Protein AF-A0A2U9NLX5-F1 (afdb_monomer_lite)

Structure (mmCIF, N/CA/C/O backbone):
data_AF-A0A2U9NLX5-F1
#
_entry.id   AF-A0A2U9NLX5-F1
#
loop_
_atom_site.group_PDB
_atom_site.id
_atom_site.type_symbol
_atom_site.label_atom_id
_atom_site.label_alt_id
_atom_site.label_comp_id
_atom_site.label_asym_id
_atom_site.label_entity_id
_atom_site.label_seq_id
_atom_site.pdbx_PDB_ins_code
_atom_site.Cartn_x
_atom_site.Cartn_y
_atom_site.Cartn_z
_atom_site.occupancy
_atom_site.B_iso_or_equiv
_atom_site.auth_seq_id
_atom_site.auth_comp_id
_atom_site.auth_asym_id
_atom_site.auth_atom_id
_atom_site.pdbx_PDB_model_num
ATOM 1 N N . MET A 1 1 ? 4.136 19.224 58.987 1.00 74.50 1 MET A N 1
ATOM 2 C CA . MET A 1 1 ? 4.235 19.014 57.523 1.00 74.50 1 MET A CA 1
ATOM 3 C C . MET A 1 1 ? 3.955 17.576 57.083 1.00 74.50 1 MET A C 1
ATOM 5 O O . MET A 1 1 ? 3.186 17.414 56.150 1.00 74.50 1 MET A O 1
ATOM 9 N N . ILE A 1 2 ? 4.504 16.534 57.727 1.00 90.69 2 ILE A N 1
ATOM 10 C CA . ILE A 1 2 ? 4.291 15.133 57.286 1.00 90.69 2 ILE A CA 1
ATOM 11 C C . ILE A 1 2 ? 2.804 14.709 57.317 1.00 90.69 2 ILE A C 1
ATOM 13 O O . ILE A 1 2 ? 2.331 14.104 56.360 1.00 90.69 2 ILE A O 1
ATOM 17 N N . GLN A 1 3 ? 2.051 15.088 58.358 1.00 91.25 3 GLN A N 1
ATOM 18 C CA . GLN A 1 3 ? 0.616 14.767 58.479 1.00 91.25 3 GLN A CA 1
ATOM 19 C C . GLN A 1 3 ? -0.244 15.372 57.359 1.00 91.25 3 GLN A C 1
ATOM 21 O O . GLN A 1 3 ? -1.016 14.657 56.729 1.00 91.25 3 GLN A O 1
ATOM 26 N N . GLN A 1 4 ? -0.048 16.653 57.032 1.00 90.88 4 GLN A N 1
ATOM 27 C CA . GLN A 1 4 ? -0.796 17.323 55.956 1.00 90.88 4 GLN A CA 1
ATOM 28 C C . GLN A 1 4 ? -0.589 16.643 54.594 1.00 90.88 4 GLN A C 1
ATOM 30 O O . GLN A 1 4 ? -1.494 16.572 53.766 1.00 90.88 4 GLN A O 1
ATOM 35 N N . LEU A 1 5 ? 0.611 16.104 54.364 1.00 93.75 5 LEU A N 1
ATOM 36 C CA . LEU A 1 5 ? 0.938 15.407 53.126 1.00 93.75 5 LEU A CA 1
ATOM 37 C C . LEU A 1 5 ? 0.268 14.023 53.046 1.00 93.75 5 LEU A C 1
ATOM 39 O O . LEU A 1 5 ? -0.105 13.583 51.958 1.00 93.75 5 LEU A O 1
ATOM 43 N N . GLN A 1 6 ? 0.075 13.349 54.184 1.00 94.19 6 GLN A N 1
ATOM 44 C CA . GLN A 1 6 ? -0.712 12.113 54.269 1.00 94.19 6 GLN A CA 1
ATOM 45 C C . GLN A 1 6 ? -2.205 12.370 54.048 1.00 94.19 6 GLN A C 1
ATOM 47 O O . GLN A 1 6 ? -2.827 11.652 53.268 1.00 94.19 6 GLN A O 1
ATOM 52 N N . GLU A 1 7 ? -2.761 13.415 54.659 1.00 94.81 7 GLU A N 1
ATOM 53 C CA . GLU A 1 7 ? -4.166 13.803 54.477 1.00 94.81 7 GLU A CA 1
ATOM 54 C C . GLU A 1 7 ? -4.475 14.135 53.015 1.00 94.81 7 GLU A C 1
ATOM 56 O O . GLU A 1 7 ? -5.469 13.658 52.466 1.00 94.81 7 GLU A O 1
ATOM 61 N N . LEU A 1 8 ? -3.581 14.870 52.344 1.00 95.31 8 LEU A N 1
ATOM 62 C CA . LEU A 1 8 ? -3.716 15.168 50.920 1.00 95.31 8 LEU A CA 1
ATOM 63 C C . LEU A 1 8 ? -3.719 13.887 50.073 1.00 95.31 8 LEU A C 1
ATOM 65 O O . LEU A 1 8 ? -4.578 13.720 49.209 1.00 95.31 8 LEU A O 1
ATOM 69 N N . ARG A 1 9 ? -2.791 12.955 50.331 1.00 93.38 9 ARG A N 1
ATOM 70 C CA . ARG A 1 9 ? -2.742 11.664 49.621 1.00 93.38 9 ARG A CA 1
ATOM 71 C C . ARG A 1 9 ? -4.020 10.858 49.832 1.00 93.38 9 ARG A C 1
ATOM 73 O O . ARG A 1 9 ? -4.542 10.300 48.868 1.00 93.38 9 ARG A O 1
ATOM 80 N N . GLN A 1 10 ? -4.547 10.843 51.055 1.00 95.88 10 GLN A N 1
ATOM 81 C CA . GLN A 1 10 ? -5.803 10.170 51.372 1.00 95.88 10 GLN A CA 1
ATOM 82 C C . GLN A 1 10 ? -6.979 10.815 50.629 1.00 95.88 10 GLN A C 1
ATOM 84 O O . GLN A 1 10 ? -7.810 10.112 50.057 1.00 95.88 10 GLN A O 1
ATOM 89 N N . HIS A 1 11 ? -7.025 12.147 50.563 1.00 94.69 11 HIS A N 1
ATOM 90 C CA . HIS A 1 11 ? -8.049 12.868 49.813 1.00 94.69 11 HIS A CA 1
ATOM 91 C C . HIS A 1 11 ? -7.993 12.584 48.313 1.00 94.69 11 HIS A C 1
ATOM 93 O O . HIS A 1 11 ? -9.040 12.370 47.701 1.00 94.69 11 HIS A O 1
ATOM 99 N N . VAL A 1 12 ? -6.798 12.534 47.722 1.00 95.31 12 VAL A N 1
ATOM 100 C CA . VAL A 1 12 ? -6.618 12.190 46.304 1.00 95.31 12 VAL A CA 1
ATOM 101 C C . VAL A 1 12 ? -7.055 10.748 46.038 1.00 95.31 12 VAL A C 1
ATOM 103 O O . VAL A 1 12 ? -7.790 10.503 45.082 1.00 95.31 12 VAL A O 1
ATOM 106 N N . ALA A 1 13 ? -6.679 9.802 46.904 1.00 94.44 13 ALA A N 1
ATOM 107 C CA . ALA A 1 13 ? -7.096 8.405 46.789 1.00 94.44 13 ALA A CA 1
ATOM 108 C C . ALA A 1 13 ? -8.625 8.251 46.882 1.00 94.44 13 ALA A C 1
ATOM 110 O O . ALA A 1 13 ? -9.232 7.624 46.015 1.00 94.44 13 ALA A O 1
ATOM 111 N N . ASN A 1 14 ? -9.252 8.900 47.868 1.00 96.62 14 ASN A N 1
ATOM 112 C CA . ASN A 1 14 ? -10.704 8.879 48.069 1.00 96.62 14 ASN A CA 1
ATOM 113 C C . ASN A 1 14 ? -11.469 9.572 46.931 1.00 96.62 14 ASN A C 1
ATOM 115 O O . ASN A 1 14 ? -12.577 9.174 46.580 1.00 96.62 14 ASN A O 1
ATOM 119 N N . SER A 1 15 ? -10.901 10.636 46.359 1.00 95.94 15 SER A N 1
ATOM 120 C CA . SER A 1 15 ? -11.511 11.324 45.217 1.00 95.94 15 SER A CA 1
ATOM 121 C C . SER A 1 15 ? -11.453 10.445 43.971 1.00 95.94 15 SER A C 1
ATOM 123 O O . SER A 1 15 ? -12.435 10.358 43.239 1.00 95.94 15 SER A O 1
ATOM 125 N N . ARG A 1 16 ? -10.337 9.733 43.763 1.00 93.00 16 ARG A N 1
ATOM 126 C CA . ARG A 1 16 ? -10.172 8.796 42.648 1.00 93.00 16 ARG A CA 1
ATOM 127 C C . ARG A 1 16 ? -11.162 7.634 42.716 1.00 93.00 16 ARG A C 1
ATOM 129 O O . ARG A 1 16 ? -11.742 7.305 41.686 1.00 93.00 16 ARG A O 1
ATOM 136 N N . THR A 1 17 ? -11.372 7.032 43.888 1.00 93.31 17 THR A N 1
ATOM 137 C CA . THR A 1 17 ? -12.361 5.951 44.050 1.00 93.31 17 THR A CA 1
ATOM 138 C C . THR A 1 17 ? -13.774 6.454 43.791 1.00 93.31 17 THR A C 1
ATOM 140 O O . THR A 1 17 ? -14.456 5.904 42.937 1.00 93.31 17 THR A O 1
ATOM 143 N N . ARG A 1 18 ? -14.170 7.585 44.390 1.00 94.88 18 ARG A N 1
ATOM 144 C CA . ARG A 1 18 ? -15.491 8.191 44.143 1.00 94.88 18 ARG A CA 1
ATOM 145 C C . ARG A 1 18 ? -15.739 8.506 42.675 1.00 94.88 18 ARG A C 1
ATOM 147 O O . ARG A 1 18 ? -16.864 8.363 42.209 1.00 94.88 18 ARG A O 1
ATOM 154 N N . TRP A 1 19 ? -14.719 8.980 41.961 1.00 93.75 19 TRP A N 1
ATOM 155 C CA . TRP A 1 19 ? -14.849 9.304 40.544 1.00 93.75 19 TRP A CA 1
ATOM 156 C C . TRP A 1 19 ? -14.972 8.044 39.685 1.00 93.75 19 TRP A C 1
ATOM 158 O O . TRP A 1 19 ? -15.805 8.016 38.782 1.00 93.75 19 TRP A O 1
ATOM 168 N N . LYS A 1 20 ? -14.218 6.989 40.018 1.00 90.31 20 LYS A N 1
ATOM 169 C CA . LYS A 1 20 ? -14.348 5.666 39.400 1.00 90.31 20 LYS A CA 1
ATOM 170 C C . LYS A 1 20 ? -15.752 5.091 39.614 1.00 90.31 20 LYS A C 1
ATOM 172 O O . LYS A 1 20 ? -16.401 4.758 38.633 1.00 90.31 20 LYS A O 1
ATOM 177 N N . ASP A 1 21 ? -16.249 5.067 40.847 1.00 93.31 21 ASP A N 1
ATOM 178 C CA . ASP A 1 21 ? -17.564 4.498 41.171 1.00 93.31 21 ASP A CA 1
ATOM 179 C C . ASP A 1 21 ? -18.699 5.265 40.470 1.00 93.31 21 ASP A C 1
ATOM 181 O O . ASP A 1 21 ? -19.594 4.663 39.879 1.00 93.31 21 ASP A O 1
ATOM 185 N N . ASN A 1 22 ? -18.641 6.606 40.460 1.00 94.69 22 ASN A N 1
ATOM 186 C CA . ASN A 1 22 ? -19.612 7.430 39.726 1.00 94.69 22 ASN A CA 1
ATOM 187 C C . ASN A 1 22 ? -19.561 7.175 38.216 1.00 94.69 22 ASN A C 1
ATOM 189 O O . ASN A 1 22 ? -20.595 7.183 37.547 1.00 94.69 22 ASN A O 1
ATOM 193 N N . HIS A 1 23 ? -18.359 6.991 37.668 1.00 91.06 23 HIS A N 1
ATOM 194 C CA . HIS A 1 23 ? -18.191 6.665 36.261 1.00 91.06 23 HIS A CA 1
ATOM 195 C C . HIS A 1 23 ? -18.786 5.288 35.953 1.00 91.06 23 HIS A C 1
ATOM 197 O O . HIS A 1 23 ? -19.562 5.167 35.009 1.00 91.06 23 HIS A O 1
ATOM 203 N N . GLU A 1 24 ? -18.484 4.268 36.757 1.00 92.38 24 GLU A N 1
ATOM 204 C CA . GLU A 1 24 ? -19.016 2.912 36.583 1.00 92.38 24 GLU A CA 1
ATOM 205 C C . GLU A 1 24 ? -20.543 2.870 36.718 1.00 92.38 24 GLU A C 1
ATOM 207 O O . GLU A 1 24 ? -21.214 2.191 35.946 1.00 92.38 24 GLU A O 1
ATOM 212 N N . GLN A 1 25 ? -21.120 3.663 37.624 1.00 91.81 25 GLN A N 1
ATOM 213 C CA . GLN A 1 25 ? -22.570 3.767 37.783 1.00 91.81 25 GLN A CA 1
ATOM 214 C C . GLN A 1 25 ? -23.256 4.417 36.571 1.00 91.81 25 GLN A C 1
ATOM 216 O O . GLN A 1 25 ? -24.379 4.052 36.226 1.00 91.81 25 GLN A O 1
ATOM 221 N N . ARG A 1 26 ? -22.605 5.398 35.931 1.00 89.81 26 ARG A N 1
ATOM 222 C CA . ARG A 1 26 ? -23.168 6.126 34.782 1.00 89.81 26 ARG A CA 1
ATOM 223 C C . ARG A 1 26 ? -22.930 5.437 33.445 1.00 89.81 26 ARG A C 1
ATOM 225 O O . ARG A 1 26 ? -23.777 5.537 32.564 1.00 89.81 26 ARG A O 1
ATOM 232 N N . PHE A 1 27 ? -21.780 4.794 33.283 1.00 86.19 27 PHE A N 1
ATOM 233 C CA . PHE A 1 27 ? -21.291 4.313 31.990 1.00 86.19 27 PHE A CA 1
ATOM 234 C C . PHE A 1 27 ? -21.032 2.801 31.959 1.00 86.19 27 PHE A C 1
ATOM 236 O O . PHE A 1 27 ? -20.679 2.276 30.907 1.00 86.19 27 PHE A O 1
ATOM 243 N N . GLY A 1 28 ? -21.238 2.098 33.075 1.00 85.12 28 GLY A N 1
ATOM 244 C CA . GLY A 1 28 ? -20.909 0.684 33.224 1.00 85.12 28 GLY A CA 1
ATOM 245 C C . GLY A 1 28 ? -19.457 0.457 33.647 1.00 85.12 28 GLY A C 1
ATOM 246 O O . GLY A 1 28 ? -18.618 1.361 33.612 1.00 85.12 28 GLY A O 1
ATOM 247 N N . ILE A 1 29 ? -19.168 -0.774 34.074 1.00 84.31 29 ILE A N 1
ATOM 248 C CA . ILE A 1 29 ? -17.813 -1.203 34.426 1.00 84.31 29 ILE A CA 1
ATOM 249 C C . ILE A 1 29 ? -16.934 -1.040 33.186 1.00 84.31 29 ILE A C 1
ATOM 251 O O . ILE A 1 29 ? -17.263 -1.547 32.113 1.00 84.31 29 ILE A O 1
ATOM 255 N N . PHE A 1 30 ? -15.801 -0.350 33.337 1.00 69.06 30 PHE A N 1
ATOM 256 C CA . PHE A 1 30 ? -14.728 -0.415 32.352 1.00 69.06 30 PHE A CA 1
ATOM 257 C C . PHE A 1 30 ? -14.152 -1.830 32.407 1.00 69.06 30 PHE A C 1
ATOM 259 O O . PHE A 1 30 ? -13.178 -2.104 33.111 1.00 69.06 30 PHE A O 1
ATOM 266 N N . GLU A 1 31 ? -14.772 -2.760 31.689 1.00 66.94 31 GLU A N 1
ATOM 267 C CA . GLU A 1 31 ? -14.090 -3.984 31.323 1.00 66.94 31 GLU A CA 1
ATOM 268 C C . GLU A 1 31 ? -12.937 -3.544 30.431 1.00 66.94 31 GLU A C 1
ATOM 270 O O . GLU A 1 31 ? -13.125 -3.142 29.281 1.00 66.94 31 GLU A O 1
ATOM 275 N N . SER A 1 32 ? -11.728 -3.549 30.996 1.00 62.16 32 SER A N 1
ATOM 276 C CA . SER A 1 32 ? -10.495 -3.535 30.219 1.00 62.16 32 SER A CA 1
ATOM 277 C C . SER A 1 32 ? -10.495 -4.838 29.434 1.00 62.16 32 SER A C 1
ATOM 279 O O . SER A 1 32 ? -9.923 -5.837 29.865 1.00 62.16 32 SER A O 1
ATOM 281 N N . SER A 1 33 ? -11.274 -4.858 28.355 1.00 59.03 33 SER A N 1
ATOM 282 C CA . SER A 1 33 ? -11.510 -6.034 27.551 1.00 59.03 33 SER A CA 1
ATOM 283 C C . SER A 1 33 ? -10.156 -6.409 26.974 1.00 59.03 33 SER A C 1
ATOM 285 O O . SER A 1 33 ? -9.601 -5.686 26.145 1.00 59.03 33 SER A O 1
ATOM 287 N N . ASN A 1 34 ? -9.585 -7.499 27.489 1.00 61.88 34 ASN A N 1
ATOM 288 C CA . ASN A 1 34 ? -8.451 -8.181 26.885 1.00 61.88 34 ASN A CA 1
ATOM 289 C C . ASN A 1 34 ? -8.947 -8.764 25.561 1.00 61.88 34 ASN A C 1
ATOM 291 O O . ASN A 1 34 ? -9.194 -9.963 25.444 1.00 61.88 34 ASN A O 1
ATOM 295 N N . LEU A 1 35 ? -9.184 -7.896 24.583 1.00 67.81 35 LEU A N 1
ATOM 296 C CA . LEU A 1 35 ? -9.528 -8.311 23.242 1.00 67.81 35 LEU A CA 1
ATOM 297 C C . LEU A 1 35 ? -8.300 -9.006 22.685 1.00 67.81 35 LEU A C 1
ATOM 299 O O . LEU A 1 35 ? -7.197 -8.451 22.695 1.00 67.81 35 LEU A O 1
ATOM 303 N N . ALA A 1 36 ? -8.501 -10.246 22.246 1.00 73.25 36 ALA A N 1
ATOM 304 C CA . ALA A 1 36 ? -7.477 -10.970 21.523 1.00 73.25 36 ALA A CA 1
ATOM 305 C C . ALA A 1 36 ? -6.974 -10.080 20.371 1.00 73.25 36 ALA A C 1
ATOM 307 O O . ALA A 1 36 ? -7.795 -9.410 19.733 1.00 73.25 36 ALA A O 1
ATOM 308 N N . PRO A 1 37 ? -5.654 -10.039 20.114 1.00 74.88 37 PRO A N 1
ATOM 309 C CA . PRO A 1 37 ? -5.113 -9.300 18.985 1.00 74.88 37 PRO A CA 1
ATOM 310 C C . PRO A 1 37 ? -5.843 -9.734 17.714 1.00 74.88 37 PRO A C 1
ATOM 312 O O . PRO A 1 37 ? -5.798 -10.904 17.338 1.00 74.88 37 PRO A O 1
ATOM 315 N N . ILE A 1 38 ? -6.571 -8.811 17.086 1.00 81.88 38 ILE A N 1
ATOM 316 C CA . ILE A 1 38 ? -7.213 -9.102 15.809 1.00 81.88 38 ILE A CA 1
ATOM 317 C C . ILE A 1 38 ? -6.105 -9.075 14.760 1.00 81.88 38 ILE A C 1
ATOM 319 O O . ILE A 1 38 ? -5.561 -8.013 14.454 1.00 81.88 38 ILE A O 1
ATOM 323 N N . GLU A 1 39 ? -5.747 -10.245 14.240 1.00 86.88 39 GLU A N 1
ATOM 324 C CA . GLU A 1 39 ? -4.803 -10.360 13.134 1.00 86.88 39 GLU A CA 1
ATOM 325 C C . GLU A 1 39 ? -5.533 -10.117 11.810 1.00 86.88 39 GLU A C 1
ATOM 327 O O . GLU A 1 39 ? -6.504 -10.794 11.473 1.00 86.88 39 GLU A O 1
ATOM 332 N N . TYR A 1 40 ? -5.057 -9.135 11.047 1.00 88.06 40 TYR A N 1
ATOM 333 C CA . TYR A 1 40 ? -5.519 -8.878 9.686 1.00 88.06 40 TYR A CA 1
ATOM 334 C C . TYR A 1 40 ? -4.472 -9.387 8.698 1.00 88.06 40 TYR A C 1
ATOM 336 O O . TYR A 1 40 ? -3.275 -9.251 8.966 1.00 88.06 40 TYR A O 1
ATOM 344 N N . PRO A 1 41 ? -4.879 -9.912 7.528 1.00 92.25 41 PRO A N 1
ATOM 345 C CA . PRO A 1 41 ? -3.914 -10.298 6.509 1.00 92.25 41 PRO A CA 1
ATOM 346 C C . PRO A 1 41 ? -3.074 -9.081 6.071 1.00 92.25 41 PRO A C 1
ATOM 348 O O . PRO A 1 41 ? -3.560 -7.948 6.121 1.00 92.25 41 PRO A O 1
ATOM 351 N N . PRO A 1 42 ? -1.827 -9.257 5.616 1.00 94.75 42 PRO A N 1
ATOM 352 C CA . PRO A 1 42 ? -1.023 -8.145 5.108 1.00 94.75 42 PRO A CA 1
ATOM 353 C C . PRO A 1 42 ? -1.658 -7.517 3.855 1.00 94.75 42 PRO A C 1
ATOM 355 O O . PRO A 1 42 ? -2.510 -8.127 3.199 1.00 94.75 42 PRO A O 1
ATOM 358 N N . LEU A 1 43 ? -1.277 -6.280 3.522 1.00 97.00 43 LEU A N 1
ATOM 359 C CA . LEU A 1 43 ? -1.686 -5.64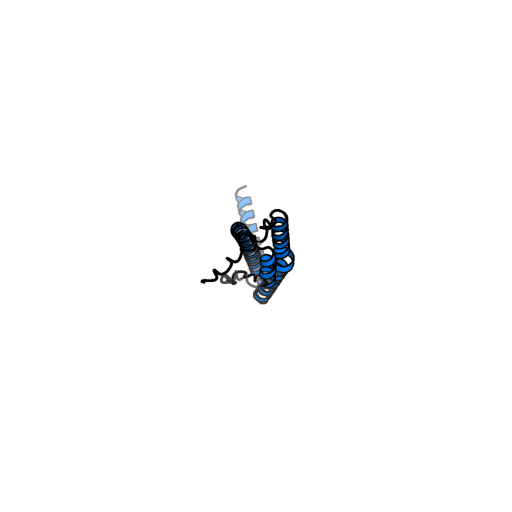5 2.266 1.00 97.00 43 LEU A CA 1
ATOM 360 C C . LEU A 1 43 ? -1.065 -6.403 1.085 1.00 97.00 43 LEU A C 1
ATOM 362 O O . LEU A 1 43 ? 0.142 -6.628 1.065 1.00 97.00 43 LEU A O 1
ATOM 366 N N . GLN A 1 44 ? -1.885 -6.764 0.101 1.00 95.75 44 GLN A N 1
ATOM 367 C CA . GLN A 1 44 ? -1.439 -7.345 -1.163 1.00 95.75 44 GLN A CA 1
ATOM 368 C C . GLN A 1 44 ? -1.890 -6.408 -2.276 1.00 95.75 44 GLN A C 1
ATOM 370 O O . GLN A 1 44 ? -3.067 -6.394 -2.628 1.00 95.75 44 GLN A O 1
ATOM 375 N N . LEU A 1 45 ? -0.968 -5.579 -2.764 1.00 97.31 45 LEU A N 1
ATOM 376 C CA . LEU A 1 45 ? -1.232 -4.710 -3.905 1.00 97.31 45 LEU A CA 1
ATOM 377 C C . LEU A 1 45 ? -1.037 -5.498 -5.197 1.00 97.31 45 LEU A C 1
ATOM 379 O O . LEU A 1 45 ? -0.074 -6.254 -5.334 1.00 97.31 45 LEU A O 1
ATOM 383 N N . VAL A 1 46 ? -1.946 -5.305 -6.145 1.00 97.50 46 VAL A N 1
ATOM 384 C CA . VAL A 1 46 ? -1.886 -5.946 -7.459 1.00 97.50 46 VAL A CA 1
ATOM 385 C C . VAL A 1 46 ? -1.272 -4.969 -8.451 1.00 97.50 46 VAL A C 1
ATOM 387 O O . VAL A 1 46 ? -1.722 -3.832 -8.564 1.00 97.50 46 VAL A O 1
ATOM 390 N N . ILE A 1 47 ? -0.251 -5.405 -9.187 1.00 97.25 47 ILE A N 1
ATOM 391 C CA . ILE A 1 47 ? 0.290 -4.631 -10.308 1.00 97.25 47 ILE A CA 1
ATOM 392 C C . ILE A 1 47 ? -0.584 -4.922 -11.536 1.00 97.25 47 ILE A C 1
ATOM 394 O O . ILE A 1 47 ? -0.672 -6.084 -11.946 1.00 97.25 47 ILE A O 1
ATOM 398 N N . PRO A 1 48 ? -1.238 -3.915 -12.143 1.00 97.50 48 PRO A N 1
ATOM 399 C CA . PRO A 1 48 ? -2.049 -4.128 -13.331 1.00 97.50 48 PRO A CA 1
ATOM 400 C C . PRO A 1 48 ? -1.208 -4.687 -14.489 1.00 97.50 48 PRO A C 1
ATOM 402 O O . PRO A 1 48 ? -0.105 -4.200 -14.742 1.00 97.50 48 PRO A O 1
ATOM 405 N N . PRO A 1 49 ? -1.725 -5.649 -15.273 1.00 97.19 49 PRO A N 1
ATOM 406 C CA . PRO A 1 49 ? -0.989 -6.227 -16.400 1.00 97.19 49 PRO A CA 1
ATOM 407 C C . PRO A 1 49 ? -0.623 -5.188 -17.472 1.00 97.19 49 PRO A C 1
ATOM 409 O O . PRO A 1 49 ? 0.398 -5.333 -18.141 1.00 97.19 49 PRO A O 1
ATOM 412 N N . ALA A 1 50 ? -1.416 -4.119 -17.597 1.00 97.00 50 ALA A N 1
ATOM 413 C CA . ALA A 1 50 ? -1.134 -2.998 -18.491 1.00 97.00 50 ALA A CA 1
ATOM 414 C C . ALA A 1 50 ? 0.219 -2.331 -18.187 1.00 97.00 50 ALA A C 1
ATOM 416 O O . ALA A 1 50 ? 0.955 -2.001 -19.112 1.00 97.00 50 ALA A O 1
ATOM 417 N N . PHE A 1 51 ? 0.594 -2.224 -16.907 1.00 97.44 51 PHE A N 1
ATOM 418 C CA . PHE A 1 51 ? 1.888 -1.673 -16.504 1.00 97.44 51 PHE A CA 1
ATOM 419 C C . PHE A 1 51 ? 3.046 -2.519 -17.048 1.00 97.44 51 PHE A C 1
ATOM 421 O O . PHE A 1 51 ? 3.999 -1.988 -17.612 1.00 97.44 51 PHE A O 1
ATOM 428 N N . HIS A 1 52 ? 2.950 -3.849 -16.956 1.00 96.50 52 HIS A N 1
ATOM 429 C CA . HIS A 1 52 ? 3.977 -4.740 -17.502 1.00 96.50 52 HIS A CA 1
ATOM 430 C C . HIS A 1 52 ? 4.087 -4.640 -19.026 1.00 96.50 52 HIS A C 1
ATOM 432 O O . HIS A 1 52 ? 5.197 -4.650 -19.556 1.00 96.50 52 HIS A O 1
ATOM 438 N N . GLN A 1 53 ? 2.955 -4.525 -19.726 1.00 97.12 53 GLN A N 1
ATOM 439 C CA . GLN A 1 53 ? 2.942 -4.337 -21.178 1.00 97.12 53 GLN A CA 1
ATOM 440 C C . GLN A 1 53 ? 3.630 -3.032 -21.581 1.00 97.12 53 GLN A C 1
ATOM 442 O O . GLN A 1 53 ? 4.396 -3.020 -22.539 1.00 97.12 53 GLN A O 1
ATOM 447 N N . GLU A 1 54 ? 3.394 -1.951 -20.843 1.00 96.50 54 GLU A N 1
ATOM 448 C CA . GLU A 1 54 ? 4.007 -0.650 -21.101 1.00 96.50 54 GLU A CA 1
ATOM 449 C C . GLU A 1 54 ? 5.519 -0.674 -20.823 1.00 96.50 54 GLU A C 1
ATOM 451 O O . GLU A 1 54 ? 6.304 -0.280 -21.682 1.00 96.50 54 GLU A O 1
ATOM 456 N 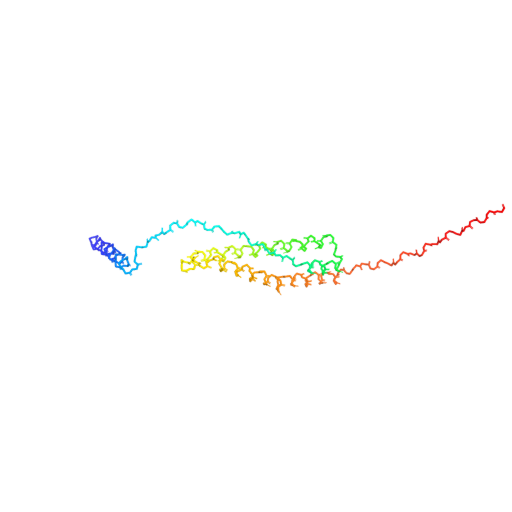N . VAL A 1 55 ? 5.964 -1.267 -19.706 1.00 96.50 55 VAL A N 1
ATOM 457 C CA . VAL A 1 55 ? 7.400 -1.455 -19.413 1.00 96.50 55 VAL A CA 1
ATOM 458 C C . VAL A 1 55 ? 8.107 -2.253 -20.519 1.00 96.50 55 VAL A C 1
ATOM 460 O O . VAL A 1 55 ? 9.230 -1.920 -20.905 1.00 96.50 55 VAL A O 1
ATOM 463 N N . GLN A 1 56 ? 7.462 -3.290 -21.065 1.00 95.75 56 GLN A N 1
ATOM 464 C CA . GLN A 1 56 ? 8.038 -4.118 -22.132 1.00 95.75 56 GLN A CA 1
ATOM 465 C C . GLN A 1 56 ? 8.321 -3.333 -23.421 1.00 95.75 56 GLN A C 1
ATOM 467 O O . GLN A 1 56 ? 9.273 -3.670 -24.132 1.00 95.75 56 GLN A O 1
ATOM 472 N N . GLN A 1 57 ? 7.555 -2.276 -23.709 1.00 95.50 57 GLN A N 1
ATOM 473 C CA . GLN A 1 57 ? 7.752 -1.436 -24.898 1.00 95.50 57 GLN A CA 1
ATOM 474 C C . GLN A 1 57 ? 9.082 -0.675 -24.862 1.00 95.50 57 GLN A C 1
ATOM 476 O O . GLN A 1 57 ? 9.649 -0.374 -25.910 1.00 95.50 57 GLN A O 1
ATOM 481 N N . TYR A 1 58 ? 9.620 -0.412 -23.669 1.00 94.44 58 TYR A N 1
ATOM 482 C CA . TYR A 1 58 ? 10.880 0.312 -23.498 1.00 94.44 58 TYR A CA 1
ATOM 483 C C . TYR A 1 58 ? 12.128 -0.564 -23.655 1.00 94.44 58 TYR A C 1
ATOM 485 O O . TYR A 1 58 ? 13.240 -0.039 -23.638 1.00 94.44 58 TYR A O 1
ATOM 493 N N . HIS A 1 59 ? 11.975 -1.885 -23.829 1.00 92.44 59 HIS A N 1
ATOM 494 C CA . HIS A 1 59 ? 13.080 -2.828 -24.051 1.00 92.44 59 HIS A CA 1
ATOM 495 C C . HIS A 1 59 ? 14.265 -2.645 -23.084 1.00 92.44 59 HIS A C 1
ATOM 497 O O . HIS A 1 59 ? 15.430 -2.647 -23.502 1.00 92.44 59 HIS A O 1
ATOM 503 N N . LEU A 1 60 ? 13.951 -2.477 -21.797 1.00 92.94 60 LEU A N 1
ATOM 504 C CA . LEU A 1 60 ? 14.931 -2.289 -20.732 1.00 92.94 60 LEU A CA 1
ATOM 505 C C . LEU A 1 60 ? 15.981 -3.411 -20.727 1.00 92.94 60 LEU A C 1
ATOM 507 O O . LEU A 1 60 ? 15.683 -4.567 -21.029 1.00 92.94 60 LEU A O 1
ATOM 511 N N . ASN A 1 61 ? 17.224 -3.059 -20.392 1.00 93.50 61 ASN A N 1
ATOM 512 C CA . ASN A 1 61 ? 18.264 -4.055 -20.141 1.00 93.50 61 ASN A CA 1
ATOM 513 C C . ASN A 1 61 ? 18.065 -4.715 -18.764 1.00 93.50 61 ASN A C 1
ATOM 515 O O . ASN A 1 61 ? 17.346 -4.186 -17.916 1.00 93.50 61 ASN A O 1
ATOM 519 N N . ASP A 1 62 ? 18.746 -5.837 -18.526 1.00 94.12 62 ASP A N 1
ATOM 520 C CA . ASP A 1 62 ? 18.588 -6.623 -17.294 1.00 94.12 62 ASP A CA 1
ATOM 521 C C . ASP A 1 62 ? 18.832 -5.787 -16.031 1.00 94.12 62 ASP A C 1
ATOM 523 O O . ASP A 1 62 ? 18.053 -5.832 -15.082 1.00 94.12 62 ASP A O 1
ATOM 527 N N . ARG A 1 63 ? 19.856 -4.924 -16.054 1.00 94.88 63 ARG A N 1
ATOM 528 C CA . ARG A 1 63 ? 20.179 -4.040 -14.928 1.00 94.88 63 ARG A CA 1
ATOM 529 C C . ARG A 1 63 ? 19.064 -3.029 -14.638 1.00 94.88 63 ARG A C 1
ATOM 531 O O . ARG A 1 63 ? 18.780 -2.750 -13.477 1.00 94.88 63 ARG A O 1
ATOM 538 N N . ALA A 1 64 ? 18.449 -2.452 -15.665 1.00 94.12 64 ALA A N 1
ATOM 539 C CA . ALA A 1 64 ? 17.336 -1.521 -15.515 1.00 94.12 64 ALA A CA 1
ATOM 540 C C . ALA A 1 64 ? 16.080 -2.243 -15.004 1.00 94.12 64 ALA A C 1
ATOM 542 O O . ALA A 1 64 ? 15.396 -1.713 -14.130 1.00 94.12 64 ALA A O 1
ATOM 543 N N . CYS A 1 65 ? 15.827 -3.469 -15.470 1.00 95.62 65 CYS A N 1
ATOM 544 C CA . CYS A 1 65 ? 14.769 -4.329 -14.939 1.00 95.62 65 CYS A CA 1
ATOM 545 C C . CYS A 1 65 ? 14.973 -4.640 -13.447 1.00 95.62 65 CYS A C 1
ATOM 547 O O . CYS A 1 65 ? 14.026 -4.534 -12.674 1.00 95.62 65 CYS A O 1
ATOM 549 N N . GLU A 1 66 ? 16.195 -4.959 -13.012 1.00 97.19 66 GLU A N 1
ATOM 550 C CA . GLU A 1 66 ? 16.508 -5.189 -11.593 1.00 97.19 66 GLU A CA 1
ATOM 551 C C . GLU A 1 66 ? 16.269 -3.945 -10.728 1.00 97.19 66 GLU A C 1
ATOM 553 O O . GLU A 1 66 ? 15.725 -4.040 -9.626 1.00 97.19 66 GLU A O 1
ATOM 558 N N . VAL A 1 67 ? 16.672 -2.767 -11.215 1.00 96.94 67 VAL A N 1
ATOM 559 C CA . VAL A 1 67 ? 16.449 -1.496 -10.508 1.00 96.94 67 VAL A CA 1
ATOM 560 C C . VAL A 1 67 ? 14.957 -1.186 -10.411 1.00 96.94 67 VAL A C 1
ATOM 562 O O . VAL A 1 67 ? 14.491 -0.799 -9.341 1.00 96.94 67 VAL A O 1
ATOM 565 N N . LEU A 1 68 ? 14.205 -1.400 -11.493 1.00 97.38 68 LEU A N 1
ATOM 566 C CA . LEU A 1 68 ? 12.752 -1.251 -11.513 1.00 97.38 68 LEU A CA 1
ATOM 567 C C . LEU A 1 68 ? 12.078 -2.197 -10.513 1.00 97.38 68 LEU A C 1
ATOM 569 O O . LEU A 1 68 ? 11.245 -1.754 -9.725 1.00 97.38 68 LEU A O 1
ATOM 573 N N . GLN A 1 69 ? 12.464 -3.475 -10.510 1.00 97.38 69 GLN A N 1
ATOM 574 C CA . GLN A 1 69 ? 11.926 -4.464 -9.579 1.00 97.38 69 GLN A CA 1
ATOM 575 C C . GLN A 1 69 ? 12.193 -4.054 -8.129 1.00 97.38 69 GLN A C 1
ATOM 577 O O . GLN A 1 69 ? 11.274 -4.038 -7.318 1.00 97.38 69 GLN A O 1
ATOM 582 N N . ARG A 1 70 ? 13.421 -3.624 -7.815 1.00 98.00 70 ARG A N 1
ATOM 583 C CA . ARG A 1 70 ? 13.772 -3.144 -6.472 1.00 98.00 70 ARG A CA 1
ATOM 584 C C . ARG A 1 70 ? 12.942 -1.930 -6.056 1.00 98.00 70 ARG A C 1
ATOM 586 O O . ARG A 1 70 ? 12.495 -1.871 -4.915 1.00 98.00 70 ARG A O 1
ATOM 593 N N . ALA A 1 71 ? 12.734 -0.977 -6.964 1.00 97.25 71 ALA A N 1
ATOM 594 C CA . ALA A 1 71 ? 11.916 0.202 -6.695 1.00 97.25 71 ALA A CA 1
ATOM 595 C C . ALA A 1 71 ? 10.445 -0.168 -6.434 1.00 97.25 71 ALA A C 1
ATOM 597 O O . ALA A 1 71 ? 9.819 0.392 -5.533 1.00 97.25 71 ALA A O 1
ATOM 598 N N . LEU A 1 72 ? 9.902 -1.135 -7.183 1.00 97.12 72 LEU A N 1
ATOM 599 C CA . LEU A 1 72 ? 8.565 -1.678 -6.938 1.00 97.12 72 LEU A CA 1
ATOM 600 C C . LEU A 1 72 ? 8.487 -2.364 -5.573 1.00 97.12 72 LEU A C 1
ATOM 602 O O . LEU A 1 72 ? 7.588 -2.046 -4.801 1.00 97.12 72 LEU A O 1
ATOM 606 N N . ASP A 1 73 ? 9.437 -3.238 -5.244 1.00 97.38 73 ASP A N 1
ATOM 607 C CA . ASP A 1 73 ? 9.464 -3.965 -3.970 1.00 97.38 73 ASP A CA 1
ATOM 608 C C . ASP A 1 73 ? 9.553 -3.011 -2.765 1.00 97.38 73 ASP A C 1
ATOM 610 O O . ASP A 1 73 ? 8.825 -3.168 -1.782 1.00 97.38 73 ASP A O 1
ATOM 614 N N . GLU A 1 74 ? 10.396 -1.977 -2.843 1.00 97.50 74 GLU A N 1
ATOM 615 C CA . GLU A 1 74 ? 10.525 -0.950 -1.801 1.00 97.50 74 GLU A CA 1
ATOM 616 C C . GLU A 1 74 ? 9.226 -0.154 -1.621 1.00 97.50 74 GLU A C 1
ATOM 618 O O . GLU A 1 74 ? 8.774 0.088 -0.494 1.00 97.50 74 GLU A O 1
ATOM 623 N N . MET A 1 75 ? 8.586 0.220 -2.730 1.00 97.00 75 MET A N 1
ATOM 624 C CA . MET A 1 75 ? 7.316 0.932 -2.702 1.00 97.00 75 MET A CA 1
ATOM 625 C C . MET A 1 75 ? 6.200 0.051 -2.121 1.00 97.00 75 MET A C 1
ATOM 627 O O . MET A 1 75 ? 5.465 0.504 -1.242 1.00 97.00 75 MET A O 1
ATOM 631 N N . LEU A 1 76 ? 6.104 -1.215 -2.540 1.00 97.00 76 LEU A N 1
ATOM 632 C CA . LEU A 1 76 ? 5.151 -2.195 -2.006 1.00 97.00 76 LEU A CA 1
ATOM 633 C C . LEU A 1 76 ? 5.333 -2.392 -0.497 1.00 97.00 76 LEU A C 1
ATOM 635 O O . LEU A 1 76 ? 4.354 -2.363 0.251 1.00 97.00 76 LEU A O 1
ATOM 639 N N . ASN A 1 77 ? 6.577 -2.525 -0.035 1.00 97.31 77 ASN A N 1
ATOM 640 C CA . ASN A 1 77 ? 6.893 -2.639 1.386 1.00 97.31 77 ASN A CA 1
ATOM 641 C C . ASN A 1 77 ? 6.481 -1.377 2.163 1.00 97.31 77 ASN A C 1
ATOM 643 O O . ASN A 1 77 ? 5.893 -1.477 3.239 1.00 97.31 77 ASN A O 1
ATOM 647 N N . THR A 1 78 ? 6.717 -0.188 1.600 1.00 97.69 78 THR A N 1
ATOM 648 C CA . THR A 1 78 ? 6.292 1.085 2.205 1.00 97.69 78 THR A CA 1
ATOM 649 C C . THR A 1 78 ? 4.773 1.139 2.386 1.00 97.69 78 THR A C 1
ATOM 651 O O . THR A 1 78 ? 4.290 1.444 3.479 1.00 97.69 78 THR A O 1
ATOM 654 N N . TYR A 1 79 ? 4.003 0.786 1.352 1.00 97.69 79 TYR A N 1
ATOM 655 C CA . TYR A 1 79 ? 2.542 0.719 1.448 1.00 97.69 79 TYR A CA 1
ATOM 656 C C . TYR A 1 79 ? 2.073 -0.333 2.458 1.00 97.69 79 TYR A C 1
ATOM 658 O O . TYR A 1 79 ? 1.156 -0.065 3.234 1.00 97.69 79 TYR A O 1
ATOM 666 N N . ALA A 1 80 ? 2.712 -1.504 2.501 1.00 97.00 80 ALA A N 1
ATOM 667 C CA . ALA A 1 80 ? 2.384 -2.548 3.468 1.00 97.00 80 ALA A CA 1
ATOM 668 C C 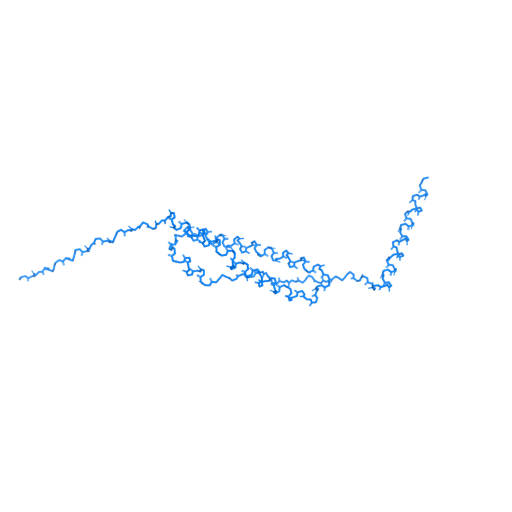. ALA A 1 80 ? 2.596 -2.078 4.918 1.00 97.00 80 ALA A C 1
ATOM 670 O O . ALA A 1 80 ? 1.726 -2.288 5.768 1.00 97.00 80 ALA A O 1
ATOM 671 N N . GLN A 1 81 ? 3.704 -1.385 5.198 1.00 97.50 81 GLN A N 1
ATOM 672 C CA . GLN A 1 81 ? 3.987 -0.805 6.514 1.00 97.50 81 GLN A CA 1
ATOM 673 C C . GLN A 1 81 ? 2.969 0.273 6.900 1.00 97.50 81 GLN A C 1
ATOM 675 O O . GLN A 1 81 ? 2.455 0.262 8.021 1.00 97.50 81 GLN A O 1
ATOM 680 N N . GLN A 1 82 ? 2.638 1.178 5.976 1.00 97.81 82 GLN A N 1
ATOM 681 C CA . GLN A 1 82 ? 1.634 2.220 6.201 1.00 97.81 82 GLN A CA 1
ATOM 682 C C . GLN A 1 82 ? 0.246 1.628 6.456 1.00 97.81 82 GLN A C 1
ATOM 684 O O . GLN A 1 82 ? -0.440 2.042 7.390 1.00 97.81 82 GLN A O 1
ATOM 689 N N . PHE A 1 83 ? -0.153 0.626 5.674 1.00 97.81 83 PHE A N 1
ATOM 690 C CA . PHE A 1 83 ? -1.413 -0.078 5.867 1.00 97.81 83 PHE A CA 1
ATOM 691 C C . PHE A 1 83 ? -1.472 -0.766 7.230 1.00 97.81 83 PHE A C 1
ATOM 693 O O . PHE A 1 83 ? -2.461 -0.610 7.944 1.00 97.81 83 PHE A O 1
ATOM 700 N N . HIS A 1 84 ? -0.415 -1.484 7.622 1.00 96.75 84 HIS A N 1
ATOM 701 C CA . HIS A 1 84 ? -0.334 -2.123 8.935 1.00 96.75 84 HIS A CA 1
ATOM 702 C C . HIS A 1 84 ? -0.441 -1.092 10.066 1.00 96.75 84 HIS A C 1
ATOM 704 O O . HIS A 1 84 ? -1.234 -1.264 10.992 1.00 96.75 84 HIS A O 1
ATOM 710 N N . TYR A 1 85 ? 0.299 0.015 9.962 1.00 96.75 85 TYR A N 1
ATOM 711 C CA . TYR A 1 85 ? 0.241 1.105 10.930 1.00 96.75 85 TYR A CA 1
ATOM 712 C C . TYR A 1 85 ? -1.182 1.661 11.069 1.00 96.75 85 TYR A C 1
ATOM 714 O O . TYR A 1 85 ? -1.733 1.650 12.169 1.00 96.75 85 TYR A O 1
ATOM 722 N N . LEU A 1 86 ? -1.817 2.070 9.969 1.00 97.00 86 LEU A N 1
ATOM 723 C CA . LEU A 1 86 ? -3.172 2.632 9.991 1.00 97.00 86 LEU A CA 1
ATOM 724 C C . LEU A 1 86 ? -4.215 1.622 10.482 1.00 97.00 86 LEU A C 1
ATOM 726 O O . LEU A 1 86 ? -5.084 1.974 11.277 1.00 97.00 86 LEU A O 1
ATOM 730 N N . SER A 1 87 ? -4.093 0.359 10.077 1.00 96.06 87 SER A N 1
ATOM 731 C CA . SER A 1 87 ? -4.957 -0.728 10.548 1.00 96.06 87 SER A CA 1
ATOM 732 C C . SER A 1 87 ? -4.852 -0.909 12.063 1.00 96.06 87 SER A C 1
ATOM 734 O O . SER A 1 87 ? -5.870 -1.022 12.745 1.00 96.06 87 SER A O 1
ATOM 736 N N . SER A 1 88 ? -3.632 -0.860 12.610 1.00 94.12 88 SER A N 1
ATOM 737 C CA . SER A 1 88 ? -3.404 -0.943 14.056 1.00 94.12 88 SER A CA 1
ATOM 738 C C . SER A 1 88 ? -3.997 0.252 14.810 1.00 94.12 88 SER A C 1
ATOM 740 O O . SER A 1 88 ? -4.551 0.073 15.890 1.00 94.12 88 SER A O 1
ATOM 742 N N . GLN A 1 89 ? -3.939 1.458 14.232 1.00 94.75 89 GLN A N 1
ATOM 743 C CA . GLN A 1 89 ? -4.541 2.660 14.815 1.00 94.75 89 GLN A CA 1
ATOM 744 C C . GLN A 1 89 ? -6.071 2.570 14.827 1.00 94.75 89 GLN A C 1
ATOM 746 O O . GLN A 1 89 ? -6.696 2.877 15.838 1.00 94.75 89 GLN A O 1
ATOM 751 N N . LEU A 1 90 ? -6.683 2.082 13.743 1.00 94.12 90 LEU A N 1
ATOM 752 C CA . LEU A 1 90 ? -8.131 1.861 13.681 1.00 94.12 90 LEU A CA 1
ATOM 753 C C . LEU A 1 90 ? -8.596 0.819 14.705 1.00 94.12 90 LEU A C 1
ATOM 755 O O . LEU A 1 90 ? -9.636 1.005 15.335 1.00 94.12 90 LEU A O 1
ATOM 759 N N . ALA A 1 91 ? -7.813 -0.241 14.915 1.00 92.56 91 ALA A N 1
ATOM 760 C CA . ALA A 1 91 ? -8.128 -1.284 15.890 1.00 92.56 91 ALA A CA 1
ATOM 761 C C . ALA A 1 91 ? -8.110 -0.796 17.347 1.00 92.56 91 ALA A C 1
ATOM 763 O O . ALA A 1 91 ? -8.790 -1.372 18.195 1.00 92.56 91 ALA A O 1
ATOM 764 N N . GLN A 1 92 ? -7.379 0.283 17.637 1.00 91.62 92 GLN A N 1
ATOM 765 C CA . GLN A 1 92 ? -7.325 0.884 18.971 1.00 91.62 92 GLN A CA 1
ATOM 766 C C . GLN A 1 92 ? -8.564 1.723 19.310 1.00 91.62 92 GLN A C 1
ATOM 768 O O . GLN A 1 92 ? -8.707 2.126 20.461 1.00 91.62 92 GLN A O 1
ATOM 773 N N . ILE A 1 93 ? -9.465 1.983 18.353 1.00 91.62 93 ILE A N 1
ATOM 774 C CA . ILE A 1 93 ? -10.670 2.797 18.559 1.00 91.62 93 ILE A CA 1
ATOM 775 C C . ILE A 1 93 ? -11.854 1.872 18.896 1.00 91.62 93 ILE A C 1
ATOM 777 O O . ILE A 1 93 ? -12.406 1.236 17.992 1.00 91.62 93 ILE A O 1
ATOM 781 N N . PRO A 1 94 ? -12.308 1.798 20.166 1.00 88.44 94 PRO A N 1
ATOM 782 C CA . PRO A 1 94 ? -13.308 0.812 20.584 1.00 88.44 94 PRO A CA 1
ATOM 783 C C . PRO A 1 94 ? -14.644 0.960 19.852 1.00 88.44 94 PRO A C 1
ATOM 785 O O . PRO A 1 94 ? -15.287 -0.030 19.513 1.00 88.44 94 PRO A O 1
ATOM 788 N N . GLN A 1 95 ? -15.041 2.197 19.541 1.00 91.06 95 GLN A N 1
ATOM 789 C CA . GLN A 1 95 ? -16.304 2.486 18.858 1.00 91.06 95 GLN A CA 1
ATOM 790 C C . GLN A 1 95 ? -16.339 1.954 17.418 1.00 91.06 95 GLN A C 1
ATOM 792 O O . GLN A 1 95 ? -17.421 1.801 16.855 1.00 91.06 95 GLN A O 1
ATOM 797 N N . LEU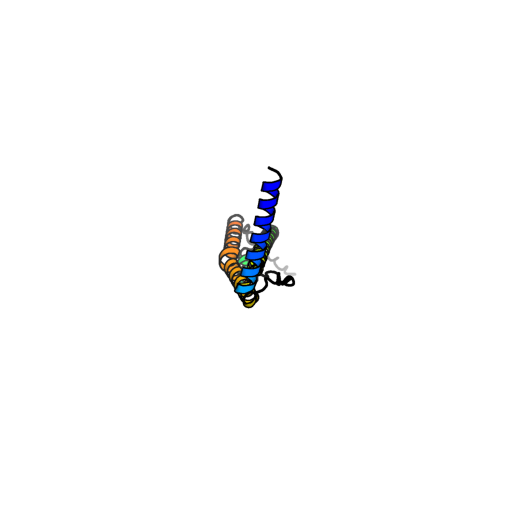 A 1 96 ? -15.177 1.677 16.819 1.00 92.19 96 LEU A N 1
ATOM 798 C CA . LEU A 1 96 ? -15.068 1.210 15.439 1.00 92.19 96 LEU A CA 1
ATOM 799 C C . LEU A 1 96 ? -14.951 -0.308 15.324 1.00 92.19 96 LEU A C 1
ATOM 801 O O . LEU A 1 96 ? -15.002 -0.806 14.206 1.00 92.19 96 LEU A O 1
ATOM 805 N N . GLN A 1 97 ? -14.841 -1.059 16.424 1.00 90.19 97 GLN A N 1
ATOM 806 C CA . GLN A 1 97 ? -14.575 -2.504 16.380 1.00 90.19 97 GLN A CA 1
ATOM 807 C C . GLN A 1 97 ? -15.592 -3.291 15.547 1.00 90.19 97 GLN A C 1
ATOM 809 O O . GLN A 1 97 ? -15.207 -4.141 14.749 1.00 90.19 97 GLN A O 1
ATOM 814 N N . SER A 1 98 ? -16.881 -2.963 15.659 1.00 91.62 98 SER A N 1
ATOM 815 C CA . SER A 1 98 ? -17.941 -3.613 14.875 1.00 91.62 98 SER A CA 1
ATOM 816 C C . SER A 1 98 ? -17.885 -3.281 13.379 1.00 91.62 98 SER A C 1
ATOM 818 O O . SER A 1 98 ? -18.399 -4.034 12.556 1.00 91.62 98 SER A O 1
ATOM 820 N N . GLN A 1 99 ? -17.257 -2.162 13.014 1.00 95.31 99 GLN A N 1
ATOM 821 C CA . GLN A 1 99 ? -17.098 -1.698 11.633 1.00 95.31 99 GLN A CA 1
ATOM 822 C C . GLN A 1 99 ? -15.691 -1.947 11.084 1.00 95.31 99 GLN A C 1
ATOM 824 O O . GLN A 1 99 ? -15.440 -1.701 9.903 1.00 95.31 99 GLN A O 1
ATOM 829 N N . LEU A 1 100 ? -14.780 -2.435 11.921 1.00 94.50 100 LEU A N 1
ATOM 830 C CA . LEU A 1 100 ? -13.359 -2.510 11.639 1.00 94.50 100 LEU A CA 1
ATOM 831 C C . LEU A 1 100 ? -13.048 -3.356 10.398 1.00 94.50 100 LEU A C 1
ATOM 833 O O . LEU A 1 100 ? -12.352 -2.830 9.534 1.00 94.50 100 LEU A O 1
ATOM 837 N N . PRO A 1 101 ? -13.630 -4.557 10.188 1.00 94.94 101 PRO A N 1
ATOM 838 C CA . PRO A 1 101 ? -13.397 -5.318 8.956 1.00 94.94 101 PRO A CA 1
ATOM 839 C C . PRO A 1 101 ? -13.731 -4.519 7.687 1.00 94.94 101 PRO A C 1
ATOM 841 O O . PRO A 1 101 ? -12.917 -4.430 6.772 1.00 94.94 101 PRO A O 1
ATOM 844 N N . LYS A 1 102 ? -14.879 -3.828 7.680 1.00 96.56 102 LYS A N 1
ATOM 845 C CA . LYS A 1 102 ? -15.327 -2.994 6.554 1.00 96.56 102 LYS A CA 1
ATOM 846 C C . LYS A 1 102 ? -14.427 -1.775 6.331 1.00 96.56 102 LYS A C 1
ATOM 848 O O . LYS A 1 102 ? -14.234 -1.349 5.195 1.00 96.56 102 LYS A O 1
ATOM 853 N N . LEU A 1 103 ? -13.908 -1.172 7.401 1.00 97.12 103 LEU A N 1
ATOM 854 C CA . LEU A 1 103 ? -12.960 -0.059 7.297 1.00 97.12 103 LEU A CA 1
ATOM 855 C C . LEU A 1 103 ? -11.609 -0.526 6.749 1.00 97.12 103 LEU A C 1
ATOM 857 O O . LEU A 1 103 ? -11.027 0.168 5.923 1.00 97.12 103 LEU A O 1
ATOM 861 N N . ILE A 1 104 ? -11.145 -1.704 7.166 1.00 97.00 104 ILE A N 1
ATOM 862 C CA . ILE A 1 104 ? -9.906 -2.317 6.682 1.00 97.00 104 ILE A CA 1
ATOM 863 C C . ILE A 1 104 ? -10.013 -2.664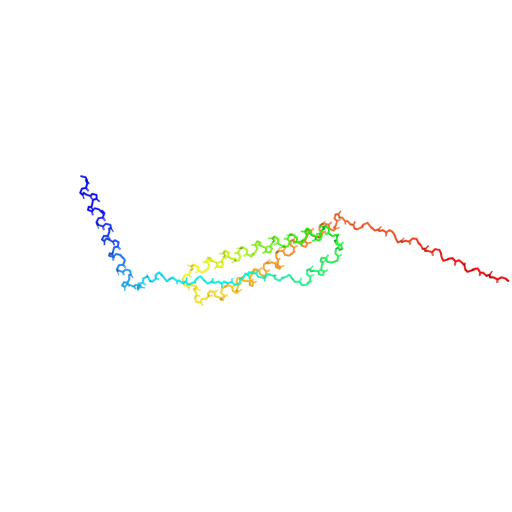 5.193 1.00 97.00 104 ILE A C 1
ATOM 865 O O . ILE A 1 104 ? -9.083 -2.377 4.445 1.00 97.00 104 ILE A O 1
ATOM 869 N N . GLU A 1 105 ? -11.138 -3.218 4.737 1.00 97.25 105 GLU A N 1
ATOM 870 C CA . GLU A 1 105 ? -11.399 -3.457 3.307 1.00 97.25 105 GLU A CA 1
ATOM 871 C C . GLU A 1 105 ? -11.350 -2.156 2.500 1.00 97.25 105 GLU A C 1
ATOM 873 O O . GLU A 1 105 ? -10.564 -2.042 1.565 1.00 97.25 105 GLU A O 1
ATOM 878 N N . LYS A 1 106 ? -12.083 -1.123 2.934 1.00 98.00 106 LYS A N 1
ATOM 879 C CA . LYS A 1 106 ? -12.034 0.198 2.286 1.00 98.00 106 LYS A CA 1
ATOM 880 C C . LYS A 1 106 ? -10.628 0.784 2.253 1.00 98.00 106 LYS A C 1
ATOM 882 O O . LYS A 1 106 ? -10.254 1.427 1.277 1.00 98.00 106 LYS A O 1
ATOM 887 N N . LEU A 1 107 ? -9.859 0.595 3.323 1.00 97.75 107 LEU A N 1
ATOM 888 C CA . LEU A 1 107 ? -8.479 1.051 3.381 1.00 97.75 107 LEU A CA 1
ATOM 889 C C . LEU A 1 107 ? -7.631 0.334 2.323 1.00 97.75 107 LEU A C 1
ATOM 891 O O . LEU A 1 107 ? -6.870 0.999 1.630 1.00 97.75 107 LEU A O 1
ATOM 895 N N . ARG A 1 108 ? -7.793 -0.983 2.135 1.00 98.00 108 ARG A N 1
ATOM 896 C CA . ARG A 1 108 ? -7.106 -1.722 1.058 1.00 98.00 108 ARG A CA 1
ATOM 897 C C . ARG A 1 108 ? -7.454 -1.166 -0.314 1.00 98.00 108 ARG A C 1
ATOM 899 O O . ARG A 1 108 ? -6.540 -0.890 -1.085 1.00 98.00 108 ARG A O 1
ATO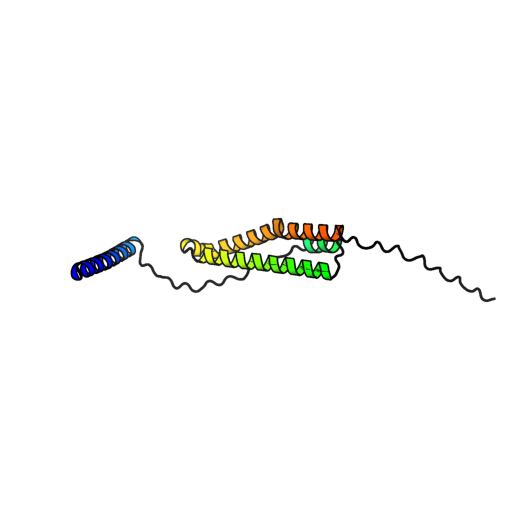M 906 N N . ASP A 1 109 ? -8.739 -0.954 -0.586 1.00 98.25 109 ASP A N 1
ATOM 907 C CA . ASP A 1 109 ? -9.203 -0.435 -1.876 1.00 98.25 109 ASP A CA 1
ATOM 908 C C . ASP A 1 109 ? -8.597 0.942 -2.169 1.00 98.25 109 ASP A C 1
ATOM 910 O O . ASP A 1 109 ? -8.133 1.209 -3.275 1.00 98.25 109 ASP A O 1
ATOM 914 N N . GLN A 1 110 ? -8.541 1.814 -1.158 1.00 98.31 110 GLN A N 1
ATOM 915 C CA . GLN A 1 110 ? -7.924 3.134 -1.288 1.00 98.31 110 GLN A CA 1
ATOM 916 C C . GLN A 1 110 ? -6.413 3.056 -1.520 1.00 98.31 110 GLN A C 1
ATOM 918 O O . GLN A 1 110 ? -5.885 3.801 -2.343 1.00 98.31 110 GLN A O 1
ATOM 923 N N . PHE A 1 111 ? -5.713 2.146 -0.841 1.00 98.38 111 PHE A N 1
ATOM 924 C CA . PHE A 1 111 ? -4.290 1.906 -1.079 1.00 98.38 111 PHE A CA 1
ATOM 925 C C . PHE A 1 111 ? -4.033 1.390 -2.499 1.00 98.38 111 PHE A C 1
ATOM 927 O O . PHE A 1 111 ? -3.123 1.886 -3.160 1.00 98.38 111 PHE A O 1
ATOM 934 N N . GLN A 1 112 ? -4.855 0.458 -2.991 1.00 98.31 112 GLN A N 1
ATOM 935 C CA . GLN A 1 112 ? -4.782 -0.046 -4.363 1.00 98.31 112 GLN A CA 1
ATOM 936 C C . GLN A 1 112 ? -5.010 1.077 -5.378 1.00 98.31 112 GLN A C 1
ATOM 938 O O . GLN A 1 112 ? -4.183 1.290 -6.263 1.00 98.31 112 GLN A O 1
ATOM 943 N N . GLN A 1 113 ? -6.075 1.861 -5.205 1.00 98.44 113 GLN A N 1
ATOM 944 C CA . GLN A 1 113 ? -6.372 2.998 -6.071 1.00 98.44 113 GLN A CA 1
ATOM 945 C C . GLN A 1 113 ? -5.224 4.016 -6.075 1.00 98.44 113 GLN A C 1
ATOM 947 O O . GLN A 1 113 ? -4.808 4.492 -7.131 1.00 98.44 113 GLN A O 1
ATOM 952 N N . PHE A 1 114 ? -4.683 4.358 -4.906 1.00 97.88 114 PHE A N 1
ATOM 953 C CA . PHE A 1 114 ? -3.599 5.329 -4.802 1.00 97.88 114 PHE A CA 1
ATOM 954 C C . PHE A 1 114 ? -2.297 4.809 -5.426 1.00 97.88 114 PHE A C 1
ATOM 956 O O . PHE A 1 114 ? -1.614 5.562 -6.125 1.00 97.88 114 PHE A O 1
ATOM 963 N N . PHE A 1 115 ? -1.987 3.525 -5.237 1.00 98.12 115 PHE A N 1
ATOM 964 C CA . PHE A 1 115 ? -0.869 2.843 -5.882 1.00 98.12 115 PHE A CA 1
ATOM 965 C C . PHE A 1 115 ? -0.973 2.907 -7.410 1.00 98.12 115 PHE A C 1
ATOM 967 O O . PHE A 1 115 ? -0.008 3.298 -8.065 1.00 98.12 115 PHE A O 1
ATOM 974 N N . GLU A 1 116 ? -2.146 2.617 -7.974 1.00 98.12 116 GLU A N 1
ATOM 975 C CA . GLU A 1 116 ? -2.383 2.675 -9.421 1.00 98.12 116 GLU A CA 1
ATOM 976 C C . GLU A 1 116 ? -2.350 4.102 -9.977 1.00 98.12 116 GLU A C 1
ATOM 978 O O . GLU A 1 116 ? -1.803 4.328 -11.052 1.00 98.12 116 GLU A O 1
ATOM 983 N N . THR A 1 117 ? -2.909 5.073 -9.250 1.00 97.94 117 THR A N 1
ATOM 984 C CA . THR A 1 117 ? -3.080 6.445 -9.760 1.00 97.94 117 THR A CA 1
ATOM 985 C C . THR A 1 117 ? -1.838 7.315 -9.553 1.00 97.94 117 THR A C 1
ATOM 987 O O . THR A 1 117 ? -1.613 8.250 -10.312 1.00 97.94 117 THR A O 1
ATOM 990 N N . ASN A 1 118 ? -1.031 7.039 -8.523 1.00 97.44 118 ASN A N 1
ATOM 991 C CA . ASN A 1 118 ? 0.104 7.891 -8.142 1.00 97.44 118 ASN A CA 1
ATOM 992 C C . ASN A 1 118 ? 1.433 7.130 -8.086 1.00 97.44 118 ASN A C 1
ATOM 994 O O . ASN A 1 118 ? 2.468 7.677 -8.459 1.00 97.44 118 ASN A O 1
ATOM 998 N N . GLY A 1 119 ? 1.423 5.880 -7.615 1.00 96.69 119 GLY A N 1
ATOM 999 C CA . GLY A 1 119 ? 2.637 5.076 -7.462 1.00 96.69 119 GLY A CA 1
ATOM 1000 C C . GLY A 1 119 ? 3.207 4.621 -8.803 1.00 96.69 119 GLY A C 1
ATOM 1001 O O . GLY A 1 119 ? 4.333 4.973 -9.158 1.00 96.69 119 GLY A O 1
ATOM 1002 N N . LEU A 1 120 ? 2.416 3.864 -9.565 1.00 97.62 120 LEU A N 1
ATOM 1003 C CA . LEU A 1 120 ? 2.843 3.302 -10.848 1.00 97.62 120 LEU A CA 1
ATOM 1004 C C . LEU A 1 120 ? 3.203 4.366 -11.896 1.00 97.62 120 LEU A C 1
ATOM 1006 O O . LEU A 1 120 ? 4.256 4.210 -12.518 1.00 97.62 120 LEU A O 1
ATOM 1010 N N . PRO A 1 121 ? 2.437 5.464 -12.075 1.00 98.00 121 PRO A N 1
ATOM 1011 C CA . PRO A 1 121 ? 2.785 6.487 -13.059 1.00 98.00 121 PRO A CA 1
ATOM 1012 C C . PRO A 1 121 ? 4.140 7.135 -12.779 1.00 98.00 121 PRO A C 1
ATOM 1014 O O . PRO A 1 121 ? 4.938 7.299 -13.695 1.00 98.00 121 PRO A O 1
ATOM 1017 N N . LYS A 1 122 ? 4.461 7.404 -11.508 1.00 97.81 122 LYS A N 1
ATOM 1018 C CA . LYS A 1 122 ? 5.759 7.970 -11.118 1.00 97.81 122 LYS A CA 1
ATOM 1019 C C . LYS A 1 122 ? 6.930 7.049 -11.480 1.00 97.81 122 LYS A C 1
ATOM 1021 O O . LYS A 1 122 ? 7.988 7.517 -11.892 1.00 97.81 122 LYS A O 1
ATOM 1026 N N . ILE A 1 123 ? 6.753 5.737 -11.324 1.00 97.50 123 ILE A N 1
ATOM 1027 C CA . ILE A 1 123 ? 7.759 4.756 -11.746 1.00 97.50 123 ILE A CA 1
ATOM 1028 C C . ILE A 1 123 ? 7.852 4.703 -13.272 1.00 97.50 123 ILE A C 1
ATOM 1030 O O . ILE A 1 123 ? 8.957 4.660 -13.810 1.00 97.50 123 ILE A O 1
ATOM 1034 N N . MET A 1 124 ? 6.716 4.740 -13.970 1.00 97.75 124 MET A N 1
ATOM 1035 C CA . MET A 1 124 ? 6.685 4.728 -15.431 1.00 97.75 124 MET A CA 1
ATOM 1036 C C . MET A 1 124 ? 7.384 5.954 -16.033 1.00 97.75 124 MET A C 1
ATOM 1038 O O . MET A 1 124 ? 8.149 5.821 -16.985 1.00 97.75 124 MET A O 1
ATOM 1042 N N . GLU A 1 125 ? 7.206 7.137 -15.444 1.00 97.69 125 GLU A N 1
ATOM 1043 C CA . GLU A 1 125 ? 7.930 8.351 -15.837 1.00 97.69 125 GLU A CA 1
ATOM 1044 C C . GLU A 1 125 ? 9.449 8.169 -15.728 1.00 97.69 125 GLU A C 1
ATOM 1046 O O . GLU A 1 125 ? 10.177 8.491 -16.668 1.00 97.69 125 GLU A O 1
ATOM 1051 N N . ALA A 1 126 ? 9.932 7.581 -14.629 1.00 96.88 126 ALA A N 1
ATOM 1052 C CA . ALA A 1 126 ? 11.356 7.300 -14.446 1.00 96.88 126 ALA A CA 1
ATOM 1053 C C . ALA A 1 126 ? 11.883 6.256 -15.450 1.00 96.88 126 ALA A C 1
ATOM 1055 O O . ALA A 1 126 ? 13.001 6.381 -15.954 1.00 96.88 126 ALA A O 1
ATOM 1056 N N . VAL A 1 127 ? 11.077 5.237 -15.769 1.00 96.50 127 VAL A N 1
ATOM 1057 C CA . VAL A 1 127 ? 11.393 4.234 -16.799 1.00 96.50 127 VAL A CA 1
ATOM 1058 C C . VAL A 1 127 ? 11.520 4.893 -18.172 1.00 96.50 127 VAL A C 1
ATOM 1060 O O . VAL A 1 127 ? 12.505 4.657 -18.877 1.00 96.50 127 VAL A O 1
ATOM 1063 N N . LYS A 1 128 ? 10.572 5.760 -18.530 1.00 96.56 128 LYS A N 1
ATOM 1064 C CA . LYS A 1 128 ? 10.586 6.513 -19.784 1.00 96.56 128 LYS A CA 1
ATOM 1065 C C . LYS A 1 128 ? 11.805 7.431 -19.877 1.00 96.56 128 LYS A C 1
ATOM 1067 O O . LYS A 1 128 ? 12.511 7.396 -20.881 1.00 96.56 128 LYS A O 1
ATOM 1072 N N . GLU A 1 129 ? 12.105 8.185 -18.821 1.00 96.25 129 GLU A N 1
ATOM 1073 C CA . GLU A 1 129 ? 13.283 9.059 -18.764 1.00 96.25 129 GLU A CA 1
ATOM 1074 C C . GLU A 1 129 ? 14.589 8.264 -18.936 1.00 96.25 129 GLU A C 1
ATOM 1076 O O . GLU A 1 129 ? 15.508 8.696 -19.636 1.00 96.25 129 GLU A O 1
ATOM 1081 N N . HIS A 1 130 ? 14.679 7.075 -18.333 1.00 94.62 130 HIS A N 1
ATOM 1082 C CA . HIS A 1 130 ? 15.832 6.196 -18.505 1.00 94.62 130 HIS A CA 1
ATOM 1083 C C . HIS A 1 130 ? 15.967 5.698 -19.951 1.00 94.62 130 HIS A C 1
ATOM 1085 O O . HIS A 1 130 ? 17.067 5.723 -20.506 1.00 94.62 130 HIS A O 1
ATOM 1091 N N . ALA A 1 131 ? 14.861 5.283 -20.573 1.00 93.25 131 ALA A N 1
ATOM 1092 C CA . ALA A 1 131 ? 14.850 4.812 -21.956 1.00 93.25 131 ALA A CA 1
ATOM 1093 C C . ALA A 1 131 ? 15.237 5.918 -22.955 1.00 93.25 131 ALA A C 1
ATOM 1095 O O . ALA A 1 131 ? 15.977 5.659 -23.903 1.00 93.25 131 ALA A O 1
ATOM 1096 N N . GLU A 1 132 ? 14.803 7.159 -22.720 1.00 93.38 132 GLU A N 1
ATOM 1097 C CA . GLU A 1 132 ? 15.168 8.322 -23.540 1.00 93.38 132 GLU A CA 1
ATOM 1098 C C . GLU A 1 132 ? 16.658 8.680 -23.422 1.00 93.38 132 GLU A C 1
ATOM 1100 O O . GLU A 1 132 ? 17.290 9.036 -24.417 1.00 93.38 132 GLU A O 1
ATOM 1105 N N . LYS A 1 133 ? 17.248 8.555 -22.225 1.00 93.69 133 LYS A N 1
ATOM 1106 C CA . LYS A 1 133 ? 18.680 8.829 -21.987 1.00 93.69 133 LYS A CA 1
ATOM 1107 C C . LYS A 1 133 ? 19.607 7.731 -22.501 1.00 93.69 133 LYS A C 1
ATOM 1109 O O . LYS A 1 133 ? 20.780 7.996 -22.766 1.00 93.69 133 LYS A O 1
ATOM 1114 N N . HIS A 1 134 ? 19.101 6.511 -22.634 1.00 89.31 134 HIS A N 1
ATOM 1115 C CA . HIS A 1 134 ? 19.858 5.352 -23.095 1.00 89.31 134 HIS A CA 1
ATOM 1116 C C . HIS A 1 134 ? 19.172 4.709 -24.304 1.00 89.31 134 HIS A C 1
ATOM 1118 O O . HIS A 1 134 ? 18.755 3.548 -24.223 1.00 89.31 134 HIS A O 1
ATOM 1124 N N . PRO A 1 135 ? 19.058 5.435 -25.437 1.00 81.56 135 PRO A N 1
ATOM 1125 C CA . PRO A 1 135 ? 18.448 4.880 -26.630 1.00 81.56 135 PRO A CA 1
ATOM 1126 C C . PRO A 1 135 ? 19.232 3.638 -27.040 1.00 81.56 135 PRO A C 1
ATOM 1128 O O . PRO A 1 135 ? 20.470 3.634 -27.038 1.00 81.56 135 PRO A O 1
ATOM 1131 N N . ARG A 1 136 ? 18.510 2.568 -27.389 1.00 74.00 136 ARG A N 1
ATOM 1132 C CA . ARG A 1 136 ? 19.149 1.371 -27.934 1.00 74.00 136 ARG A CA 1
ATOM 1133 C C . ARG A 1 136 ? 20.034 1.811 -29.100 1.00 74.00 136 ARG A C 1
ATOM 1135 O O . ARG A 1 136 ? 19.540 2.526 -29.975 1.00 74.00 136 ARG A O 1
ATOM 1142 N N . PRO A 1 137 ? 21.314 1.406 -29.138 1.00 72.38 137 PRO A N 1
ATOM 1143 C CA . PRO A 1 137 ? 22.132 1.657 -30.305 1.00 72.38 137 PRO A CA 1
ATOM 1144 C C . PRO A 1 137 ? 21.441 0.958 -31.470 1.00 72.38 137 PRO A C 1
ATOM 1146 O O . PRO A 1 137 ? 21.391 -0.273 -31.502 1.00 72.38 137 PRO A O 1
ATOM 1149 N N . SER A 1 138 ? 20.853 1.751 -32.371 1.00 68.25 138 SER A N 1
ATOM 1150 C CA . SER A 1 138 ? 20.289 1.293 -33.636 1.00 68.25 138 SER A CA 1
ATOM 1151 C C . SER A 1 138 ? 21.404 0.578 -34.368 1.00 68.25 138 SER A C 1
ATOM 1153 O O . SER A 1 138 ? 22.231 1.198 -35.032 1.00 68.25 138 SER A O 1
ATOM 1155 N N . THR A 1 139 ? 21.502 -0.726 -34.152 1.00 69.69 139 THR A N 1
ATOM 1156 C CA . THR A 1 139 ? 22.516 -1.529 -34.804 1.00 69.69 139 THR A CA 1
ATOM 1157 C C . THR A 1 139 ? 22.073 -1.554 -36.259 1.00 69.69 139 THR A C 1
ATOM 1159 O O . THR A 1 139 ? 20.943 -1.981 -36.523 1.00 69.69 139 THR A O 1
ATOM 1162 N N . PRO A 1 140 ? 22.868 -1.004 -37.193 1.00 70.50 140 PRO A N 1
ATOM 1163 C CA . PRO A 1 140 ? 22.469 -0.972 -38.588 1.00 70.50 140 PRO A CA 1
ATOM 1164 C C . PRO A 1 140 ? 22.165 -2.404 -39.042 1.00 70.50 140 PRO A C 1
ATOM 1166 O O . PRO A 1 140 ? 22.826 -3.340 -38.572 1.00 70.50 140 PRO A O 1
ATOM 1169 N N . PRO A 1 141 ? 21.148 -2.596 -39.903 1.00 72.31 141 PRO A N 1
ATOM 1170 C CA . PRO A 1 141 ? 20.778 -3.923 -40.367 1.00 72.31 141 PRO A CA 1
ATOM 1171 C C . PRO A 1 141 ? 22.024 -4.629 -40.914 1.00 72.31 141 PRO A C 1
ATOM 1173 O O . PRO A 1 141 ? 22.839 -3.983 -41.585 1.00 72.31 141 PRO A O 1
ATOM 1176 N N . PRO A 1 142 ? 22.215 -5.927 -40.608 1.00 79.44 142 PRO A N 1
ATOM 1177 C CA . PRO A 1 142 ? 23.381 -6.650 -41.081 1.00 79.44 142 PRO A CA 1
ATOM 1178 C C . PRO A 1 142 ? 23.451 -6.533 -42.609 1.00 79.44 142 PRO A C 1
ATOM 1180 O O . PRO A 1 142 ? 22.406 -6.601 -43.267 1.00 79.44 142 PRO A O 1
ATOM 1183 N N . PRO A 1 143 ? 24.652 -6.332 -43.180 1.00 81.25 143 PRO A N 1
ATOM 1184 C CA . PRO A 1 143 ? 24.797 -6.185 -44.618 1.00 81.25 143 PRO A CA 1
ATOM 1185 C C . PRO A 1 143 ? 24.167 -7.393 -45.326 1.00 81.25 143 PRO A C 1
ATOM 1187 O O . PRO A 1 143 ? 24.257 -8.515 -44.809 1.00 81.25 143 PRO A O 1
ATOM 1190 N N . PRO A 1 144 ? 23.506 -7.184 -46.481 1.00 80.94 144 PRO A N 1
ATOM 1191 C CA . PRO A 1 144 ? 22.861 -8.260 -47.218 1.00 80.94 144 PRO A CA 1
ATOM 1192 C C . PRO A 1 144 ? 23.872 -9.379 -47.453 1.00 80.94 144 PRO A C 1
ATOM 1194 O O . PRO A 1 144 ? 24.950 -9.153 -48.008 1.00 80.94 144 PRO A O 1
ATOM 1197 N N . ARG A 1 145 ? 23.540 -10.588 -46.981 1.00 79.00 145 ARG A N 1
ATOM 1198 C CA . ARG A 1 145 ? 24.375 -11.769 -47.200 1.00 79.00 145 ARG A CA 1
ATOM 1199 C C . ARG A 1 145 ? 24.480 -11.961 -48.708 1.00 79.00 145 ARG A C 1
ATOM 1201 O O . ARG A 1 145 ? 23.470 -12.230 -49.352 1.00 79.00 145 ARG A O 1
ATOM 1208 N N . GLN A 1 146 ? 25.679 -11.789 -49.262 1.00 78.69 146 GLN A N 1
ATOM 1209 C CA . GLN A 1 146 ? 25.943 -12.127 -50.654 1.00 78.69 146 GLN A CA 1
ATOM 1210 C C . GLN A 1 146 ? 25.625 -13.613 -50.825 1.00 78.69 146 GLN A C 1
ATOM 1212 O O . GLN A 1 146 ? 26.313 -14.471 -50.274 1.00 78.69 146 GLN A O 1
ATOM 1217 N N . SER A 1 147 ? 24.522 -13.908 -51.511 1.00 70.44 147 SER A N 1
ATOM 1218 C CA . SER A 1 147 ? 24.148 -15.263 -51.882 1.00 70.44 147 SER A CA 1
ATOM 1219 C C . SER A 1 147 ? 25.230 -15.796 -52.810 1.00 70.44 147 SER A C 1
ATOM 1221 O O . SER A 1 147 ? 25.387 -15.299 -53.927 1.00 70.44 147 SER A O 1
ATOM 1223 N N . SER A 1 148 ? 25.995 -16.769 -52.326 1.00 75.31 148 SER A N 1
ATOM 1224 C CA . SER A 1 148 ? 26.971 -17.516 -53.106 1.00 75.31 148 SER A CA 1
ATOM 1225 C C . SER A 1 148 ? 26.300 -18.007 -54.389 1.00 75.31 148 SER A C 1
ATOM 1227 O O . SER A 1 148 ? 25.318 -18.746 -54.345 1.00 75.31 148 SER A O 1
ATOM 1229 N N . ILE A 1 149 ? 26.798 -17.528 -55.524 1.00 67.19 149 ILE A N 1
ATOM 1230 C CA . ILE A 1 149 ? 26.340 -17.884 -56.867 1.00 67.19 149 ILE A CA 1
ATOM 1231 C C . ILE A 1 149 ? 26.492 -19.408 -57.045 1.00 67.19 149 ILE A C 1
ATOM 1233 O O . ILE A 1 149 ? 27.530 -19.947 -56.651 1.00 67.19 149 ILE A O 1
ATOM 1237 N N . PRO A 1 150 ? 25.499 -20.122 -57.611 1.00 71.25 150 PRO A N 1
ATOM 1238 C CA . PRO A 1 150 ? 25.604 -21.558 -57.831 1.00 71.25 150 PRO A CA 1
ATOM 1239 C C . PRO A 1 150 ? 26.674 -21.859 -58.886 1.00 71.25 150 PRO A C 1
ATOM 1241 O O . PRO A 1 150 ? 26.667 -21.289 -59.978 1.00 71.25 150 PRO A O 1
ATOM 1244 N N . ALA A 1 151 ? 27.594 -22.762 -58.543 1.00 71.69 151 ALA A N 1
ATOM 1245 C CA . ALA A 1 151 ? 28.554 -23.327 -59.476 1.00 71.69 151 ALA A CA 1
ATOM 1246 C C . ALA A 1 151 ? 27.790 -24.157 -60.518 1.00 71.69 151 ALA A C 1
ATOM 1248 O O . ALA A 1 151 ? 27.228 -25.201 -60.194 1.00 71.69 151 ALA A O 1
ATOM 1249 N N . TYR A 1 152 ? 27.732 -23.669 -61.757 1.00 70.50 152 TYR A N 1
ATOM 1250 C CA . TYR A 1 152 ? 27.377 -24.505 -62.897 1.00 70.50 152 TYR A CA 1
ATOM 1251 C C . TYR A 1 152 ? 28.541 -25.470 -63.140 1.00 70.50 152 TYR A C 1
ATOM 1253 O O . TYR A 1 152 ? 29.629 -25.042 -63.526 1.00 70.50 152 TYR A O 1
ATOM 1261 N N . GLU A 1 153 ? 28.315 -26.753 -62.866 1.00 69.31 153 GLU A N 1
ATOM 1262 C CA . GLU A 1 153 ? 29.165 -27.842 -63.344 1.00 69.31 153 GLU A CA 1
ATOM 1263 C C . GLU A 1 153 ? 28.923 -28.037 -64.849 1.00 69.31 153 GLU A C 1
ATOM 1265 O O . GLU A 1 153 ? 27.782 -27.976 -65.318 1.00 69.31 153 GLU A O 1
ATOM 1270 N N . ALA A 1 154 ? 30.023 -28.190 -65.587 1.00 68.69 154 ALA A N 1
ATOM 1271 C CA . ALA A 1 154 ? 30.081 -28.434 -67.026 1.00 68.69 154 ALA A CA 1
ATOM 1272 C C . ALA A 1 154 ? 30.262 -29.927 -67.320 1.00 68.69 154 ALA A C 1
ATOM 1274 O O . ALA A 1 154 ? 30.913 -30.606 -66.491 1.00 68.69 154 ALA A O 1
#

Secondary structure (DSSP, 8-state):
-HHHHHHHHHHHHHHHHHHHHHHHHHH-----------PPPPP-PPPPHHHHHHHHHTT--HHHHHHHHHHHHHHHHHHHHHHHHHHHHHHT-GGGGGGHHHHHHHHHHHHHHHIIIIIHHHHHHHHHHHHHHS----PPPPPP---PPP----

Sequence (154 aa):
MIQQLQELRQHVANSRTRWKDNHEQRFGIFESSNLAPIEYPPLQLVIPPAFHQEVQQYHLNDRACEVLQRALDEMLNTYAQQFHYLSSQLAQIPQLQSQLPKLIEKLRDQFQQFFETNGLPKIMEAVKEHAEKHPRPSTPPPPPRQSSIPAYEA

pLDDT: mean 90.61, std 9.82, range [59.03, 98.44]

Foldseek 3Di:
DVVVVVVVVVVVVVVVVVVQVVCCVVPNDPPPPPPDPDDDDFQDADDDVVLVVLLVVLVDDPVVVVVLVVLVVVVSVVLRVVLVVVLVVQCVDPVCVVVSVVVSVVSSVVSNVCCVPPVSVVSSVVSVVVSVVCPDPPPDDPPPPPDDDDDDDD

Radius of gyration: 33.07 Å; chains: 1; bounding box: 53×47×126 Å

Organism: Lentinula edodes (NCBI:txid5353)